Protein AF-A0A229RNH2-F1 (afdb_monomer_lite)

Secondary structure (DSSP, 8-state):
-------PPPPPPHHHHHHHHS-------------S----------TT-PPPPHHHHSHHHHHHHHHTSSPPPTTPPP---PPP---

Sequence (87 aa):
MTDETESGPPQKTVAELLAQHGAQPEGGRRRRRRAADDEDEAPEPTRGRRAPSVSDTAPQANIDRVSGDTPPPPNRPPRRSRPQDSG

Foldseek 3Di:
DDPPPPPDDPDDDPVRVCVVPVDDPPDPDPDDDPDDDPDDDDPDPPPDADDDDPVCVDPVVVVCVVVVVDPHHPPDPDDPDDPDPDD

Radius of gyration: 26.0 Å; chains: 1; bounding box: 72×20×52 Å

pLDDT: mean 70.52, std 14.24, range [46.69, 93.12]

Organism: NCBI:txid589330

Structure (mmCIF, N/CA/C/O backbone):
data_AF-A0A229RNH2-F1
#
_entry.id   AF-A0A229RNH2-F1
#
loop_
_atom_site.group_PDB
_atom_site.id
_atom_site.type_symbol
_atom_site.label_atom_id
_atom_site.label_alt_id
_atom_site.label_comp_id
_atom_site.label_asym_id
_atom_site.label_entity_id
_atom_site.label_seq_id
_atom_site.pdbx_PDB_ins_code
_atom_site.Cartn_x
_atom_site.Cartn_y
_atom_site.Cartn_z
_atom_site.occupancy
_atom_site.B_iso_or_equiv
_atom_site.auth_seq_id
_atom_site.auth_comp_id
_atom_site.auth_asym_id
_atom_site.auth_atom_id
_atom_site.pdbx_PDB_model_num
ATOM 1 N N . MET A 1 1 ? -36.271 -10.689 25.610 1.00 46.69 1 MET A N 1
ATOM 2 C CA . MET A 1 1 ? -35.211 -10.910 24.606 1.00 46.69 1 MET A CA 1
ATOM 3 C C . MET A 1 1 ? -33.906 -10.822 25.366 1.00 46.69 1 MET A C 1
ATOM 5 O O . MET A 1 1 ? -33.732 -9.854 26.089 1.00 46.69 1 MET A O 1
ATOM 9 N N . THR A 1 2 ? -33.109 -11.883 25.366 1.00 50.50 2 THR A N 1
ATOM 10 C CA . THR A 1 2 ? -31.837 -11.955 26.091 1.00 50.50 2 THR A CA 1
ATOM 11 C C . THR A 1 2 ? -30.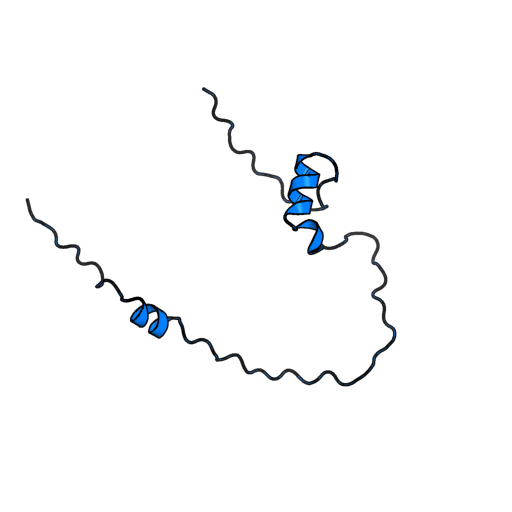777 -11.205 25.296 1.00 50.50 2 THR A C 1
ATOM 13 O O . THR A 1 2 ? -30.448 -11.631 24.191 1.00 50.50 2 THR A O 1
ATOM 16 N N . ASP A 1 3 ? -30.262 -10.103 25.840 1.00 54.84 3 ASP A N 1
ATOM 17 C CA . ASP A 1 3 ? -29.003 -9.519 25.387 1.00 54.84 3 ASP A CA 1
ATOM 18 C C . ASP A 1 3 ? -27.897 -10.516 25.742 1.00 54.84 3 ASP A C 1
ATOM 20 O O . ASP A 1 3 ? -27.388 -10.547 26.863 1.00 54.84 3 ASP A O 1
ATOM 24 N N . GLU A 1 4 ? -27.590 -11.409 24.801 1.00 59.62 4 GLU A N 1
ATOM 25 C CA . GLU A 1 4 ? -26.357 -12.179 24.825 1.00 59.62 4 GLU A CA 1
ATOM 26 C C . GLU A 1 4 ? -25.225 -11.166 24.720 1.00 59.62 4 GLU A C 1
ATOM 28 O O . GLU A 1 4 ? -24.859 -10.708 23.640 1.00 59.62 4 GLU A O 1
ATOM 33 N N . THR A 1 5 ? -24.731 -10.744 25.883 1.00 60.16 5 THR A N 1
ATOM 34 C CA . THR A 1 5 ? -23.511 -9.966 26.004 1.00 60.16 5 THR A CA 1
ATOM 35 C C . THR A 1 5 ? -22.447 -10.717 25.230 1.00 60.16 5 THR A C 1
ATOM 37 O O . THR A 1 5 ? -22.056 -11.811 25.638 1.00 60.16 5 THR A O 1
ATOM 40 N N . GLU A 1 6 ? -22.065 -10.148 24.092 1.00 63.09 6 GLU A N 1
ATOM 41 C CA . GLU A 1 6 ? -20.965 -10.530 23.225 1.00 63.09 6 GLU A CA 1
ATOM 42 C C . GLU A 1 6 ? -19.792 -11.024 24.080 1.00 63.09 6 GLU A C 1
ATOM 44 O O . GLU A 1 6 ? -18.962 -10.251 24.551 1.00 63.09 6 GLU A O 1
ATOM 49 N N . SER A 1 7 ? -19.743 -12.338 24.319 1.00 63.44 7 SER A N 1
ATOM 50 C CA . SER A 1 7 ? -18.662 -13.013 25.042 1.00 63.44 7 SER A CA 1
ATOM 51 C C . SER A 1 7 ? -17.460 -13.158 24.104 1.00 63.44 7 SER A C 1
ATOM 53 O O . SER A 1 7 ? -16.880 -14.235 23.950 1.00 63.44 7 SER A O 1
ATOM 55 N N . GLY A 1 8 ? -17.129 -12.072 23.409 1.00 71.25 8 GLY A N 1
ATOM 56 C CA . GLY A 1 8 ? -15.910 -11.928 22.648 1.00 71.25 8 GLY A CA 1
ATOM 57 C C . GLY A 1 8 ? -14.742 -11.642 23.590 1.00 71.25 8 GLY A C 1
ATOM 58 O O . GLY A 1 8 ? -14.937 -11.160 24.710 1.00 71.25 8 GLY A O 1
ATOM 59 N N . PRO A 1 9 ? -13.504 -11.941 23.167 1.00 77.75 9 PRO A N 1
ATOM 60 C CA . PRO A 1 9 ? -12.336 -11.473 23.895 1.00 77.75 9 PRO A CA 1
ATOM 61 C C . PRO A 1 9 ? -12.420 -9.946 24.075 1.00 77.75 9 PRO A C 1
ATOM 63 O O . PRO A 1 9 ? -12.896 -9.255 23.168 1.00 77.75 9 PRO A O 1
ATOM 66 N N . PRO A 1 10 ? -11.949 -9.406 25.213 1.00 84.44 10 PRO A N 1
ATOM 67 C CA . PRO A 1 10 ? -11.963 -7.968 25.445 1.00 84.44 10 PRO A CA 1
ATOM 68 C C . PRO A 1 10 ? -11.230 -7.244 24.310 1.00 84.44 10 PRO A C 1
ATOM 70 O O . PRO A 1 10 ? -10.204 -7.721 23.810 1.00 84.44 10 PRO A O 1
ATOM 73 N N . GLN A 1 11 ? -11.765 -6.094 23.895 1.00 89.88 11 GLN A N 1
ATOM 74 C CA . GLN A 1 11 ? -11.122 -5.256 22.886 1.00 89.88 11 GLN A CA 1
ATOM 75 C C . GLN A 1 11 ? -9.724 -4.865 23.370 1.00 89.88 11 GLN A C 1
ATOM 77 O O . GLN A 1 11 ? -9.558 -4.366 24.482 1.00 89.88 11 GLN A O 1
ATOM 82 N N . LYS A 1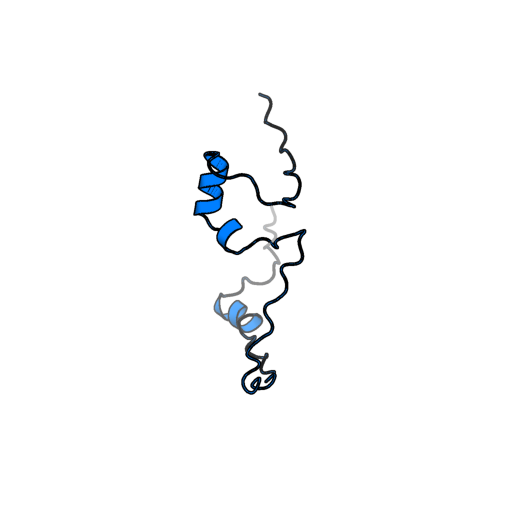 12 ? -8.717 -5.102 22.530 1.00 92.06 12 LYS A N 1
ATOM 83 C CA . LYS A 1 12 ? -7.325 -4.781 22.852 1.00 92.06 12 LYS A CA 1
ATOM 84 C C . LYS A 1 12 ? -7.029 -3.324 22.530 1.00 92.06 12 LYS A C 1
ATOM 86 O O . LYS A 1 12 ? -7.438 -2.817 21.484 1.00 92.06 12 LYS A O 1
ATOM 91 N N . THR A 1 13 ? -6.263 -2.667 23.391 1.00 93.12 13 THR A N 1
ATOM 92 C CA . THR A 1 13 ? -5.753 -1.320 23.110 1.00 93.12 13 THR A CA 1
ATOM 93 C C . THR A 1 13 ? -4.648 -1.363 22.048 1.00 93.12 13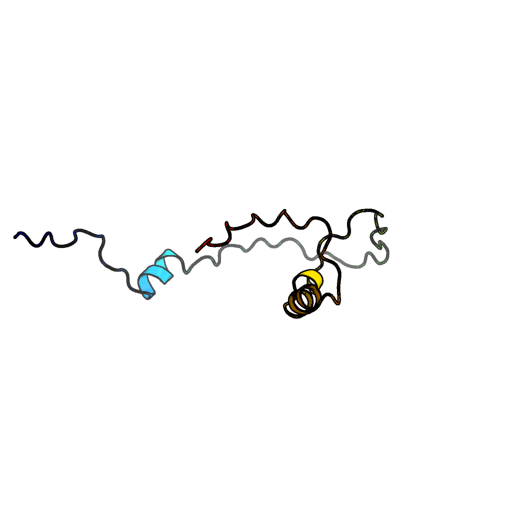 THR A C 1
ATOM 95 O O . THR A 1 13 ? -3.969 -2.376 21.864 1.00 93.12 13 THR A O 1
ATOM 98 N N . VAL A 1 14 ? -4.409 -0.238 21.364 1.00 91.06 14 VAL A N 1
ATOM 99 C CA . VAL A 1 14 ? -3.297 -0.111 20.398 1.00 91.06 14 VAL A CA 1
ATOM 100 C C . VAL A 1 14 ? -1.951 -0.446 21.055 1.00 91.06 14 VAL A C 1
ATOM 102 O O . VAL A 1 14 ? -1.118 -1.111 20.444 1.00 91.06 14 VAL A O 1
ATOM 105 N N . ALA A 1 15 ? -1.757 -0.046 22.317 1.00 91.44 15 ALA A N 1
ATOM 106 C CA . ALA A 1 15 ? -0.553 -0.352 23.085 1.00 91.44 15 ALA A CA 1
ATOM 107 C C . ALA A 1 15 ? -0.365 -1.864 23.301 1.00 91.44 15 ALA A C 1
ATOM 109 O O . ALA A 1 15 ? 0.737 -2.374 23.123 1.00 91.44 15 ALA A O 1
ATOM 110 N N . GLU A 1 16 ? -1.433 -2.598 23.620 1.00 90.00 16 GLU A N 1
ATOM 111 C CA . GLU A 1 16 ? -1.386 -4.057 23.792 1.00 90.00 16 GLU A CA 1
ATOM 112 C C . GLU A 1 16 ? -1.105 -4.793 22.480 1.00 90.00 16 GLU A C 1
ATOM 114 O O . GLU A 1 16 ? -0.379 -5.787 22.472 1.00 90.00 16 GLU A O 1
ATOM 119 N N . LEU A 1 17 ? -1.636 -4.300 21.358 1.00 91.38 17 LEU A N 1
ATOM 120 C CA . LEU A 1 17 ? -1.337 -4.851 20.035 1.00 91.38 17 LEU A CA 1
ATOM 121 C C . LEU A 1 17 ? 0.126 -4.606 19.643 1.00 91.38 17 LEU A C 1
ATOM 123 O O . LEU A 1 17 ? 0.784 -5.512 19.131 1.00 91.38 17 LEU A O 1
ATOM 127 N N . LEU A 1 18 ? 0.665 -3.419 19.936 1.00 89.19 18 LEU A N 1
ATOM 128 C CA . LEU A 1 18 ? 2.088 -3.118 19.754 1.00 89.19 18 LEU A CA 1
ATOM 129 C C . LEU A 1 18 ? 2.978 -3.919 20.715 1.00 89.19 18 LEU A C 1
ATOM 131 O O . LEU A 1 18 ? 4.076 -4.302 20.337 1.00 89.19 18 LEU A O 1
ATOM 135 N N . ALA A 1 19 ? 2.527 -4.244 21.924 1.00 87.12 19 ALA A N 1
ATOM 136 C CA . ALA A 1 19 ? 3.271 -5.136 22.814 1.00 87.12 19 ALA A CA 1
ATOM 137 C C . ALA A 1 19 ? 3.283 -6.590 22.299 1.00 87.12 19 ALA A C 1
ATOM 139 O O . ALA A 1 19 ? 4.297 -7.274 22.410 1.00 87.12 19 ALA A O 1
ATOM 140 N N . GLN A 1 20 ? 2.178 -7.054 21.702 1.00 87.69 20 GLN A N 1
ATOM 141 C CA . GLN A 1 20 ? 2.061 -8.404 21.133 1.00 87.69 20 GLN A CA 1
ATOM 142 C C . GLN A 1 20 ? 2.809 -8.566 19.799 1.00 87.69 20 GLN A C 1
ATOM 144 O O . GLN A 1 20 ? 3.324 -9.647 19.522 1.00 87.69 20 GLN A O 1
ATOM 149 N N . HIS A 1 21 ? 2.865 -7.517 18.969 1.00 86.62 21 HIS A N 1
ATOM 150 C CA . HIS A 1 21 ? 3.353 -7.603 17.582 1.00 86.62 21 HIS A CA 1
ATOM 151 C C . HIS A 1 21 ? 4.426 -6.573 17.206 1.00 86.62 21 HIS A C 1
ATOM 153 O O . HIS A 1 21 ? 5.119 -6.739 16.206 1.00 86.62 21 HIS A O 1
ATOM 159 N N . GLY A 1 22 ? 4.568 -5.500 17.979 1.00 74.25 22 GLY A N 1
ATOM 160 C CA . GLY A 1 22 ? 5.447 -4.362 17.693 1.00 74.25 22 GLY A CA 1
ATOM 161 C C . GLY A 1 22 ? 6.913 -4.575 18.066 1.00 74.25 22 GLY A C 1
ATOM 162 O O . GLY A 1 22 ? 7.721 -3.674 17.857 1.00 74.25 22 GLY A O 1
ATOM 163 N N . ALA A 1 23 ? 7.288 -5.759 18.559 1.00 66.19 23 ALA A N 1
ATOM 164 C CA . ALA A 1 23 ? 8.681 -6.133 18.768 1.00 66.19 23 ALA A CA 1
ATOM 165 C C . ALA A 1 23 ? 9.082 -7.332 17.889 1.00 66.19 23 ALA A C 1
ATOM 167 O O . ALA A 1 23 ? 9.015 -8.492 18.296 1.00 66.19 23 ALA A O 1
ATOM 168 N N . GLN A 1 24 ? 9.580 -7.039 16.687 1.00 65.88 24 GLN A N 1
ATOM 169 C CA . GLN A 1 24 ? 10.595 -7.873 16.035 1.00 65.88 24 GLN A CA 1
ATOM 170 C C . GLN A 1 24 ? 11.834 -7.029 15.688 1.00 65.88 24 GLN A C 1
ATOM 172 O O . GLN A 1 24 ? 12.044 -6.696 14.524 1.00 65.88 24 GLN A O 1
ATOM 177 N N . PRO A 1 25 ? 12.691 -6.684 16.668 1.00 64.56 25 PRO A N 1
ATOM 178 C CA . PRO A 1 25 ? 14.057 -6.251 16.401 1.00 64.56 25 PRO A CA 1
ATOM 179 C C . PRO A 1 25 ? 15.071 -7.416 16.443 1.00 64.56 25 PRO A C 1
ATOM 181 O O . PRO A 1 25 ? 16.251 -7.174 16.668 1.00 64.56 25 PRO A O 1
ATOM 184 N N . GLU A 1 26 ? 14.671 -8.674 16.212 1.00 59.12 26 GLU A N 1
ATOM 185 C CA . GLU A 1 26 ? 15.592 -9.823 16.288 1.00 59.12 26 GLU A CA 1
ATOM 186 C C . GLU A 1 26 ? 15.916 -10.385 14.894 1.00 59.12 26 GLU A C 1
ATOM 188 O O . GLU A 1 26 ? 15.396 -11.400 14.435 1.00 59.12 26 GLU A O 1
ATOM 193 N N . GLY A 1 27 ? 16.805 -9.681 14.196 1.00 52.16 27 GLY A N 1
ATOM 194 C CA . GLY A 1 27 ? 17.337 -10.084 12.895 1.00 52.16 27 GLY A CA 1
ATOM 195 C C . GLY A 1 27 ? 18.795 -9.692 12.686 1.00 52.16 27 GLY A C 1
ATOM 196 O O . GLY A 1 27 ? 19.251 -9.591 11.548 1.00 52.16 27 GLY A O 1
ATOM 197 N N . GLY A 1 28 ? 19.545 -9.479 13.769 1.00 60.34 28 GLY A N 1
ATOM 198 C CA . GLY A 1 28 ? 20.996 -9.356 13.742 1.00 60.34 28 GLY A CA 1
ATOM 199 C C . GLY A 1 28 ? 21.662 -10.647 13.259 1.00 60.34 28 GLY A C 1
ATOM 200 O O . GLY A 1 28 ? 22.201 -11.416 14.046 1.00 60.34 28 GLY A O 1
ATOM 201 N N . ARG A 1 29 ? 21.705 -10.876 11.943 1.00 52.91 29 ARG A N 1
ATOM 202 C CA . ARG A 1 29 ? 22.677 -11.779 11.314 1.00 52.91 29 ARG A CA 1
ATOM 203 C C . ARG A 1 29 ? 23.575 -10.979 10.387 1.00 52.91 29 ARG A C 1
ATOM 205 O O . ARG A 1 29 ? 23.328 -10.819 9.198 1.00 52.91 29 ARG A O 1
ATOM 212 N N . ARG A 1 30 ? 24.675 -10.535 10.994 1.00 62.19 30 ARG A N 1
ATOM 213 C CA . ARG A 1 30 ? 25.920 -10.058 10.389 1.00 62.19 30 ARG A CA 1
ATOM 214 C C . ARG A 1 30 ? 26.373 -11.000 9.264 1.00 62.19 30 ARG A C 1
ATOM 216 O O . ARG A 1 30 ? 27.159 -11.915 9.501 1.00 62.19 30 ARG A O 1
ATOM 223 N N . ARG A 1 31 ? 25.924 -10.805 8.025 1.00 62.47 31 ARG A N 1
ATOM 224 C CA . ARG A 1 31 ? 26.560 -11.453 6.871 1.00 62.47 31 ARG A CA 1
ATOM 225 C C . ARG A 1 31 ? 27.544 -10.477 6.260 1.00 62.47 31 ARG A C 1
ATOM 227 O O . ARG A 1 31 ? 27.197 -9.690 5.398 1.00 62.47 31 ARG A O 1
ATOM 234 N N . ARG A 1 32 ? 28.752 -10.568 6.829 1.00 60.59 32 ARG A N 1
ATOM 235 C CA . ARG A 1 32 ? 30.067 -10.307 6.239 1.00 60.59 32 ARG A CA 1
ATOM 236 C C . ARG A 1 32 ? 30.093 -9.141 5.253 1.00 60.59 32 ARG A C 1
ATOM 238 O O . ARG A 1 32 ? 29.640 -9.281 4.125 1.00 60.59 32 ARG A O 1
ATOM 245 N N . ARG A 1 33 ? 30.728 -8.047 5.694 1.00 58.50 33 ARG A N 1
ATOM 246 C CA . ARG A 1 33 ? 31.453 -7.100 4.836 1.00 58.50 33 ARG A CA 1
ATOM 247 C C . ARG A 1 33 ? 31.973 -7.872 3.616 1.00 58.50 33 ARG A C 1
ATOM 249 O O . ARG A 1 33 ? 32.872 -8.695 3.786 1.00 58.50 33 ARG A O 1
ATOM 256 N N . ARG A 1 34 ? 31.345 -7.708 2.447 1.00 61.88 34 ARG A N 1
ATOM 257 C CA . ARG A 1 34 ? 31.960 -8.158 1.201 1.00 61.88 34 ARG A CA 1
ATOM 258 C C . ARG A 1 34 ? 33.124 -7.203 1.017 1.00 61.88 34 ARG A C 1
ATOM 260 O O . ARG A 1 34 ? 32.925 -5.999 0.888 1.00 61.88 34 ARG A O 1
ATOM 267 N N . ALA A 1 35 ? 34.311 -7.750 1.248 1.00 51.94 35 ALA A N 1
ATOM 268 C CA . ALA A 1 35 ? 35.548 -7.106 0.883 1.00 51.94 35 ALA A CA 1
ATOM 269 C C . ALA A 1 35 ? 35.467 -6.733 -0.601 1.00 51.94 35 ALA A C 1
ATOM 271 O O . ALA A 1 35 ? 34.870 -7.495 -1.355 1.00 51.94 35 ALA A O 1
ATOM 272 N N . ALA A 1 36 ? 35.991 -5.542 -0.892 1.00 49.06 36 ALA A N 1
ATOM 273 C CA . ALA A 1 36 ? 36.743 -5.132 -2.075 1.00 49.06 36 ALA A CA 1
ATOM 274 C C . ALA A 1 36 ? 36.380 -5.746 -3.436 1.00 49.06 36 ALA A C 1
ATOM 276 O O . ALA A 1 36 ? 36.310 -6.959 -3.562 1.00 49.06 36 ALA A O 1
ATOM 277 N N . ASP A 1 37 ? 36.255 -4.860 -4.428 1.00 52.16 37 ASP A N 1
ATOM 278 C CA . ASP A 1 37 ? 36.679 -5.071 -5.818 1.00 52.16 37 ASP A CA 1
ATOM 279 C C . ASP A 1 37 ? 36.632 -6.508 -6.332 1.00 52.16 37 ASP A C 1
ATOM 281 O O . ASP A 1 37 ? 37.595 -7.255 -6.203 1.00 52.16 37 ASP A O 1
ATOM 285 N N . ASP A 1 38 ? 35.540 -6.836 -7.010 1.00 50.88 38 ASP A N 1
ATOM 286 C CA . ASP A 1 38 ? 35.668 -7.459 -8.321 1.00 50.88 38 ASP A CA 1
ATOM 287 C C . ASP A 1 38 ? 35.027 -6.459 -9.290 1.00 50.88 38 ASP A C 1
ATOM 289 O O . ASP A 1 38 ? 33.812 -6.439 -9.515 1.00 50.88 38 ASP A O 1
ATOM 293 N N . GLU A 1 39 ? 35.854 -5.516 -9.744 1.00 55.47 39 GLU A N 1
ATOM 294 C CA . GLU A 1 39 ? 35.670 -4.898 -11.052 1.00 55.47 39 GLU A CA 1
ATOM 295 C C . GLU A 1 39 ? 35.612 -6.044 -12.084 1.00 55.47 39 GLU A C 1
ATOM 297 O O . GLU A 1 39 ? 36.376 -6.999 -11.991 1.00 55.47 39 GLU A O 1
ATOM 302 N N . ASP A 1 40 ? 34.687 -5.949 -13.040 1.00 58.00 40 ASP A N 1
ATOM 303 C CA . ASP A 1 40 ? 34.526 -6.861 -14.183 1.00 58.00 40 ASP A CA 1
ATOM 304 C C . ASP A 1 40 ? 33.867 -8.233 -13.950 1.00 58.00 40 ASP A C 1
ATOM 306 O O . ASP A 1 40 ? 34.436 -9.282 -14.222 1.00 58.00 40 ASP A O 1
ATOM 310 N N . GLU A 1 41 ? 32.562 -8.233 -13.666 1.00 52.31 41 GLU A N 1
ATOM 311 C CA . GLU A 1 41 ? 31.682 -9.202 -14.338 1.00 52.31 41 GLU A CA 1
ATOM 312 C C . GLU A 1 41 ? 30.315 -8.554 -14.594 1.00 52.31 41 GLU A C 1
ATOM 314 O O . GLU A 1 41 ? 29.377 -8.621 -13.794 1.00 52.31 41 GLU A O 1
ATOM 319 N N . ALA A 1 42 ? 30.203 -7.861 -15.730 1.00 59.47 42 ALA A N 1
ATOM 320 C CA . ALA A 1 42 ? 28.900 -7.511 -16.272 1.00 59.47 42 ALA A CA 1
ATOM 321 C C . ALA A 1 42 ? 28.099 -8.812 -16.455 1.00 59.47 42 ALA A C 1
ATOM 323 O O . ALA A 1 42 ? 28.604 -9.733 -17.099 1.00 59.47 42 ALA A O 1
ATOM 324 N N . PRO A 1 43 ? 26.859 -8.934 -15.943 1.00 54.16 43 PRO A N 1
ATOM 325 C CA . PRO A 1 43 ? 26.039 -10.071 -16.311 1.00 54.16 43 PRO A CA 1
ATOM 326 C C . PRO A 1 43 ? 25.760 -9.963 -17.811 1.00 54.16 43 PRO A C 1
ATOM 328 O O . PRO A 1 43 ? 25.010 -9.086 -18.247 1.00 54.16 43 PRO A O 1
ATOM 331 N N . GLU A 1 44 ? 26.388 -10.850 -18.587 1.00 57.38 44 GLU A N 1
ATOM 332 C CA . GLU A 1 44 ? 26.014 -11.180 -19.961 1.00 57.38 44 GLU A CA 1
ATOM 333 C C . GLU A 1 44 ? 24.482 -11.097 -20.082 1.00 57.38 44 GLU A C 1
ATOM 335 O O . GLU A 1 44 ? 23.770 -11.799 -19.344 1.00 57.38 44 GLU A O 1
ATOM 340 N N . PRO A 1 45 ? 23.922 -10.227 -20.947 1.00 50.62 45 PRO A N 1
ATOM 341 C CA . PRO A 1 45 ? 22.485 -10.132 -21.095 1.00 50.62 45 PRO A CA 1
ATOM 342 C C . PRO A 1 45 ? 22.015 -11.416 -21.768 1.00 50.62 45 PRO A C 1
ATOM 344 O O . PRO A 1 45 ? 22.002 -11.537 -22.994 1.00 50.62 45 PRO A O 1
ATOM 347 N N . THR A 1 46 ? 21.624 -12.391 -20.947 1.00 54.03 46 THR A N 1
ATOM 348 C CA . THR A 1 46 ? 20.924 -13.589 -21.394 1.00 54.03 46 THR A CA 1
ATOM 349 C C . THR A 1 46 ? 19.707 -13.137 -22.198 1.00 54.03 46 THR A C 1
ATOM 351 O O . THR A 1 46 ? 18.704 -12.636 -21.683 1.00 54.03 46 THR A O 1
ATOM 354 N N . ARG A 1 47 ? 19.839 -13.231 -23.523 1.00 61.06 47 ARG A N 1
ATOM 355 C CA . ARG A 1 47 ? 18.788 -12.907 -24.481 1.00 61.06 47 ARG A CA 1
ATOM 356 C C . ARG A 1 47 ? 17.600 -13.811 -24.169 1.00 61.06 47 ARG A C 1
ATOM 358 O O . ARG A 1 47 ? 17.655 -15.009 -24.426 1.00 61.06 47 ARG A O 1
ATOM 365 N N . GLY A 1 48 ? 16.526 -13.255 -23.613 1.00 59.25 48 GLY A N 1
ATOM 366 C CA . GLY A 1 48 ? 15.257 -13.977 -23.583 1.00 59.25 48 GLY A CA 1
ATOM 367 C C . GLY A 1 48 ? 14.181 -13.458 -22.645 1.00 59.25 48 GLY A C 1
ATO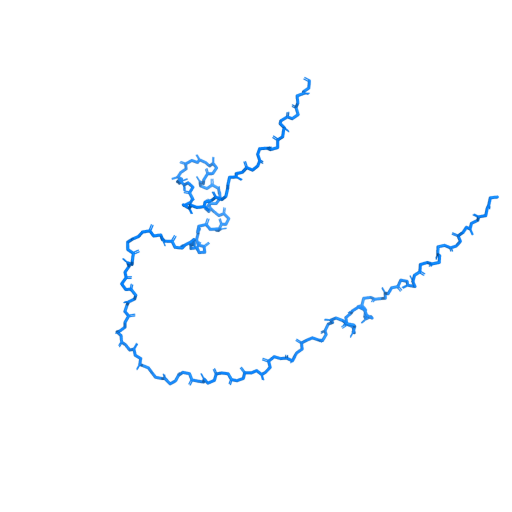M 368 O O . GLY A 1 48 ? 13.022 -13.431 -23.045 1.00 59.25 48 GLY A O 1
ATOM 369 N N . ARG A 1 49 ? 14.494 -13.048 -21.412 1.00 60.03 49 ARG A N 1
ATOM 370 C CA . ARG A 1 49 ? 13.459 -12.585 -20.466 1.00 60.03 49 ARG A CA 1
ATOM 371 C C . ARG A 1 49 ? 14.027 -11.529 -19.528 1.00 60.03 49 ARG A C 1
ATOM 373 O O . ARG A 1 49 ? 14.533 -11.855 -18.460 1.00 60.03 49 ARG A O 1
ATOM 380 N N . ARG A 1 50 ? 13.917 -10.254 -19.920 1.00 67.94 50 ARG A N 1
ATOM 381 C CA . ARG A 1 50 ? 14.138 -9.133 -18.996 1.00 67.94 50 ARG A CA 1
ATOM 382 C C . ARG A 1 50 ? 13.152 -9.302 -17.839 1.00 67.94 50 ARG A C 1
ATOM 384 O O . ARG A 1 50 ? 11.942 -9.312 -18.066 1.00 67.94 50 ARG A O 1
ATOM 391 N N . ALA A 1 51 ? 13.668 -9.505 -16.629 1.00 68.44 51 ALA A N 1
ATOM 392 C CA . ALA A 1 51 ? 12.844 -9.489 -15.428 1.00 68.44 51 ALA A CA 1
ATOM 393 C C . ALA A 1 51 ? 12.105 -8.138 -15.351 1.00 68.44 51 ALA A C 1
ATOM 395 O O . ALA A 1 51 ? 12.684 -7.130 -15.770 1.00 68.44 51 ALA A O 1
ATOM 396 N N . PRO A 1 52 ? 10.855 -8.092 -14.850 1.00 71.69 52 PRO A N 1
ATOM 397 C CA . PRO A 1 52 ? 10.142 -6.833 -14.677 1.00 71.69 52 PRO A CA 1
ATOM 398 C C . PRO A 1 52 ? 11.001 -5.877 -13.849 1.00 71.69 52 PRO A C 1
ATOM 400 O O . PRO A 1 52 ? 11.378 -6.184 -12.718 1.00 71.69 52 PRO A O 1
ATOM 403 N N . SER A 1 53 ? 11.357 -4.744 -14.443 1.00 77.38 53 SER A N 1
ATOM 404 C CA . SER A 1 53 ? 12.119 -3.699 -13.774 1.00 77.38 53 SER A CA 1
ATOM 405 C C . SER A 1 53 ? 11.191 -2.853 -12.905 1.00 77.38 53 SER A C 1
ATOM 407 O O . SER A 1 53 ? 9.989 -2.772 -13.156 1.00 77.38 53 SER A O 1
ATOM 409 N N . VAL A 1 54 ? 11.743 -2.181 -11.891 1.00 76.00 54 VAL A N 1
ATOM 410 C CA . VAL A 1 54 ? 10.969 -1.283 -11.012 1.00 76.00 54 VAL A CA 1
ATOM 411 C C . VAL A 1 54 ? 10.201 -0.237 -11.833 1.00 76.00 54 VAL A C 1
ATOM 413 O O . VAL A 1 54 ? 9.033 0.037 -11.554 1.00 76.00 54 VAL A O 1
ATOM 416 N N . SER A 1 55 ? 10.816 0.262 -12.909 1.00 82.12 55 SER A N 1
ATOM 417 C CA . SER A 1 55 ? 10.214 1.192 -13.866 1.00 82.12 55 SER A CA 1
ATOM 418 C C . SER A 1 55 ? 8.951 0.646 -14.537 1.00 82.12 55 SER A C 1
ATOM 420 O O . SER A 1 55 ? 8.013 1.407 -14.743 1.00 82.12 55 SER A O 1
ATOM 422 N N . ASP A 1 56 ? 8.864 -0.663 -14.798 1.00 81.25 56 ASP A N 1
ATOM 423 C CA . ASP A 1 56 ? 7.696 -1.285 -15.447 1.00 81.25 56 ASP A CA 1
ATOM 424 C C . ASP A 1 56 ? 6.456 -1.296 -14.527 1.00 81.25 56 ASP A C 1
ATOM 426 O O . ASP A 1 56 ? 5.316 -1.417 -14.986 1.00 81.25 56 ASP A O 1
ATOM 430 N N . THR A 1 57 ? 6.674 -1.149 -13.215 1.00 82.12 57 THR A N 1
ATOM 431 C CA . THR A 1 57 ? 5.625 -1.122 -12.180 1.00 82.12 57 THR A CA 1
ATOM 432 C C . THR A 1 57 ? 5.337 0.270 -11.617 1.00 82.12 57 THR A C 1
ATOM 434 O O . THR A 1 57 ? 4.418 0.418 -10.810 1.00 82.12 57 THR A O 1
ATOM 437 N N . ALA A 1 58 ? 6.078 1.295 -12.048 1.00 89.00 58 ALA A N 1
ATOM 438 C CA . ALA A 1 58 ? 5.891 2.663 -11.579 1.00 89.00 58 ALA A CA 1
ATOM 439 C C . ALA A 1 58 ? 4.492 3.212 -11.946 1.00 89.00 58 ALA A C 1
ATOM 441 O O . ALA A 1 58 ? 3.908 2.788 -12.949 1.00 89.00 58 ALA A O 1
ATOM 442 N N . PRO A 1 59 ? 3.942 4.183 -11.186 1.00 90.50 59 PRO A N 1
ATOM 443 C CA . PRO A 1 59 ? 2.639 4.785 -11.483 1.00 90.50 59 PRO A CA 1
ATOM 444 C C . PRO A 1 59 ? 2.529 5.304 -12.921 1.00 90.50 59 PRO A C 1
ATOM 446 O O . PRO A 1 59 ? 1.558 4.981 -13.603 1.00 90.50 59 PRO A O 1
ATOM 449 N N . GLN A 1 60 ? 3.562 6.003 -13.404 1.00 91.56 60 GLN A N 1
ATOM 450 C CA . GLN A 1 60 ? 3.611 6.535 -14.768 1.00 91.56 60 GLN A CA 1
ATOM 451 C C . GLN A 1 60 ? 3.524 5.427 -15.825 1.00 91.56 60 GLN A C 1
ATOM 453 O O . GLN A 1 60 ? 2.711 5.509 -16.736 1.00 91.56 60 GLN A O 1
ATOM 458 N N . ALA A 1 61 ? 4.237 4.314 -15.627 1.00 89.19 61 ALA A N 1
ATOM 459 C CA . ALA A 1 61 ? 4.192 3.181 -16.548 1.00 89.19 61 ALA A CA 1
ATOM 460 C C . ALA A 1 61 ? 2.803 2.524 -16.637 1.00 89.19 61 ALA A C 1
ATOM 462 O O . ALA A 1 61 ? 2.513 1.829 -17.608 1.00 89.19 61 ALA A O 1
ATOM 463 N N . ASN A 1 62 ? 1.930 2.683 -15.633 1.00 86.81 62 ASN A N 1
ATOM 464 C CA . ASN A 1 62 ? 0.533 2.255 -15.750 1.00 86.81 62 ASN A CA 1
ATOM 465 C C . ASN A 1 62 ? -0.286 3.227 -16.610 1.00 86.81 62 ASN A C 1
ATOM 467 O O . ASN A 1 62 ? -1.104 2.760 -17.400 1.00 86.81 62 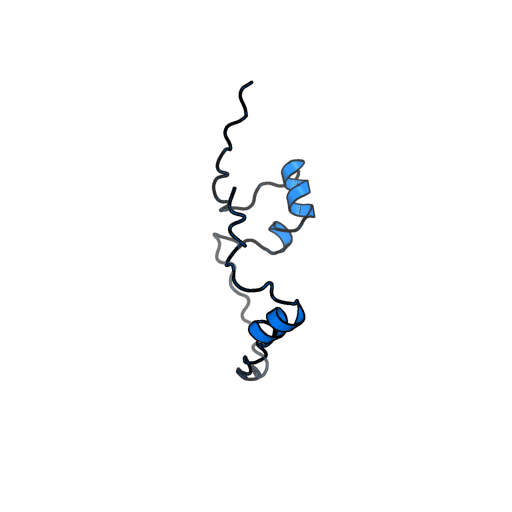ASN A O 1
ATOM 471 N N . ILE A 1 63 ? -0.065 4.537 -16.459 1.00 90.50 63 ILE A N 1
ATOM 472 C CA . ILE A 1 63 ? -0.736 5.587 -17.240 1.00 90.50 63 ILE A CA 1
ATOM 473 C C . ILE A 1 63 ? -0.402 5.405 -18.718 1.00 90.50 63 ILE A C 1
ATOM 475 O O . ILE A 1 63 ? -1.314 5.234 -19.518 1.00 90.50 63 ILE A O 1
ATOM 479 N N . ASP A 1 64 ? 0.882 5.298 -19.054 1.00 91.69 64 ASP A N 1
ATOM 480 C CA . ASP A 1 64 ? 1.347 5.150 -20.436 1.00 91.69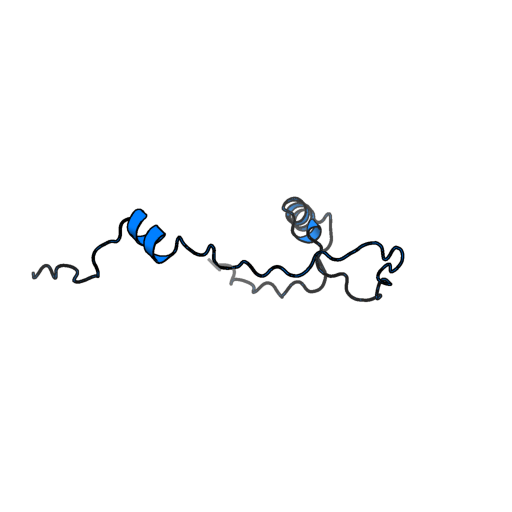 64 ASP A CA 1
ATOM 481 C C . ASP A 1 64 ? 0.742 3.898 -21.105 1.00 91.69 64 ASP A C 1
ATOM 483 O O . ASP A 1 64 ? 0.387 3.911 -22.280 1.00 91.69 64 ASP A O 1
ATOM 487 N N . ARG A 1 65 ? 0.538 2.812 -20.346 1.00 87.44 65 ARG A N 1
ATOM 488 C CA . ARG A 1 65 ? -0.120 1.587 -20.841 1.00 87.44 65 ARG A CA 1
ATOM 489 C C . ARG A 1 65 ? -1.624 1.737 -21.060 1.00 87.44 65 ARG A C 1
ATOM 491 O O . ARG A 1 65 ? -2.174 1.050 -21.914 1.00 87.44 65 ARG A O 1
ATOM 498 N N . VAL A 1 66 ? -2.299 2.561 -20.260 1.00 88.06 66 VAL A N 1
ATOM 499 C CA . VAL A 1 66 ? -3.737 2.842 -20.419 1.00 88.06 66 VAL A CA 1
ATOM 500 C C . VAL A 1 66 ? -3.964 3.828 -21.563 1.00 88.06 66 VAL A C 1
ATOM 502 O O . VAL A 1 66 ? -4.916 3.653 -22.317 1.00 88.06 66 VAL A O 1
ATOM 505 N N . SER A 1 67 ? -3.067 4.801 -21.726 1.00 91.12 67 SER A N 1
ATOM 506 C CA . SER A 1 67 ? -3.046 5.735 -22.856 1.00 91.12 67 SER A CA 1
ATOM 507 C C . SER A 1 67 ? -2.660 5.063 -24.178 1.00 91.12 67 SER A C 1
ATOM 509 O O . SER A 1 67 ? -3.021 5.560 -25.239 1.00 91.12 67 SER A O 1
ATOM 511 N N . GLY A 1 68 ? -1.975 3.914 -24.125 1.00 86.38 68 GLY A N 1
ATOM 512 C CA . GLY A 1 68 ? -1.531 3.164 -25.305 1.00 86.38 68 GLY A CA 1
ATOM 513 C C . GLY A 1 68 ? -0.139 3.552 -25.811 1.00 86.38 68 GLY A C 1
ATOM 514 O O . GLY A 1 68 ? 0.282 3.066 -26.857 1.00 86.38 68 GLY A O 1
ATOM 515 N N . ASP A 1 69 ? 0.592 4.371 -25.057 1.00 87.00 69 ASP A N 1
ATOM 516 C CA . ASP A 1 69 ? 1.930 4.858 -25.403 1.00 87.00 69 ASP A CA 1
ATOM 517 C C . ASP A 1 69 ? 3.012 3.782 -25.245 1.00 87.00 69 ASP A C 1
ATOM 519 O O . ASP A 1 69 ? 4.060 3.846 -25.888 1.00 87.00 69 ASP A O 1
ATOM 523 N N . THR A 1 70 ? 2.781 2.772 -24.397 1.00 79.88 70 THR A N 1
ATOM 524 C CA . THR A 1 70 ? 3.732 1.671 -24.190 1.00 79.88 70 THR A CA 1
ATOM 525 C C . THR A 1 70 ? 3.052 0.299 -24.146 1.00 79.88 70 THR A C 1
ATOM 527 O O . THR A 1 70 ? 1.967 0.147 -23.574 1.00 79.88 70 THR A O 1
ATOM 530 N N . PRO A 1 71 ? 3.674 -0.743 -24.733 1.00 81.50 71 PRO A N 1
ATOM 531 C CA . PRO A 1 71 ? 3.133 -2.097 -24.700 1.00 81.50 71 PRO A CA 1
ATOM 532 C C . PRO A 1 71 ? 3.201 -2.708 -23.286 1.00 81.50 71 PRO A C 1
ATOM 534 O O . PRO A 1 71 ? 4.050 -2.334 -22.472 1.00 81.50 71 PRO A O 1
ATOM 537 N N . PRO A 1 72 ? 2.327 -3.680 -22.958 1.00 78.12 72 PRO A N 1
ATOM 538 C CA . PRO A 1 72 ? 2.347 -4.344 -21.659 1.00 78.12 72 PRO A CA 1
ATOM 539 C C . PRO A 1 72 ? 3.634 -5.166 -21.454 1.00 78.12 72 PRO A C 1
ATOM 541 O O . PRO A 1 72 ? 4.146 -5.751 -22.410 1.00 78.12 72 PRO A O 1
ATOM 544 N N . PRO A 1 73 ? 4.134 -5.281 -20.207 1.00 79.75 73 PRO A N 1
ATOM 545 C CA . PRO A 1 73 ? 5.341 -6.049 -19.934 1.00 79.75 73 PRO A CA 1
ATOM 546 C C . PRO A 1 73 ? 5.137 -7.549 -20.222 1.00 79.75 73 PRO A C 1
ATOM 548 O O . PRO A 1 73 ? 4.036 -8.080 -20.005 1.00 79.75 73 PRO A O 1
ATOM 551 N N . PRO A 1 74 ? 6.193 -8.257 -20.669 1.00 71.31 74 PRO A N 1
ATOM 552 C CA . PRO A 1 74 ? 6.136 -9.693 -20.917 1.00 71.31 74 PRO A CA 1
ATOM 553 C C . PRO A 1 74 ? 5.857 -10.469 -19.615 1.00 71.31 74 PRO A C 1
ATOM 555 O O . PRO A 1 74 ? 6.323 -10.095 -18.542 1.00 71.31 74 PRO A O 1
ATOM 558 N N . ASN A 1 75 ? 5.106 -11.573 -19.712 1.00 70.25 75 ASN A N 1
ATOM 559 C CA . ASN A 1 75 ? 4.653 -12.431 -18.596 1.00 70.25 75 ASN A CA 1
ATOM 560 C C . ASN A 1 75 ? 3.630 -11.814 -17.625 1.00 70.25 75 ASN A C 1
ATOM 562 O O . ASN A 1 75 ? 3.503 -12.276 -16.489 1.00 70.25 75 ASN A O 1
ATOM 566 N N . ARG A 1 76 ? 2.851 -10.810 -18.043 1.00 70.44 76 ARG A N 1
ATOM 567 C CA . ARG A 1 76 ? 1.698 -10.390 -17.238 1.00 70.44 76 ARG A CA 1
ATOM 568 C C . ARG A 1 76 ? 0.698 -11.557 -17.117 1.00 70.44 76 ARG A C 1
ATOM 570 O O . ARG A 1 76 ? 0.277 -12.076 -18.152 1.00 70.44 76 ARG A O 1
ATOM 577 N N . PRO A 1 77 ? 0.274 -11.956 -15.902 1.00 72.88 77 PRO A N 1
ATOM 578 C CA . PRO A 1 77 ? -0.741 -12.991 -15.750 1.00 72.88 77 PRO A CA 1
ATOM 579 C C . PRO A 1 77 ? -2.051 -12.551 -16.425 1.00 72.88 77 PRO A C 1
ATOM 581 O O . PRO A 1 77 ? -2.362 -11.349 -16.428 1.00 72.88 77 PRO A O 1
ATOM 584 N N . PRO A 1 78 ? -2.825 -13.491 -17.000 1.00 71.88 78 PRO A N 1
ATOM 585 C CA . PRO A 1 78 ? -4.078 -13.167 -17.662 1.00 71.88 78 PRO A CA 1
ATOM 586 C C . PRO A 1 78 ? -4.996 -12.444 -16.677 1.00 71.88 78 PRO A C 1
ATOM 588 O O . PRO A 1 78 ? -5.246 -12.913 -15.563 1.00 71.88 78 PRO A O 1
ATOM 591 N N . ARG A 1 79 ? -5.486 -11.265 -17.076 1.00 69.19 79 ARG A N 1
ATOM 592 C CA . ARG A 1 79 ? -6.500 -10.558 -16.298 1.00 69.19 79 ARG A CA 1
ATOM 593 C C . ARG A 1 79 ? -7.748 -11.427 -16.288 1.00 69.19 79 ARG A C 1
ATOM 595 O O . ARG A 1 79 ? -8.354 -11.634 -17.332 1.00 69.19 79 ARG A O 1
ATOM 602 N N . ARG A 1 80 ? -8.126 -11.924 -15.110 1.00 64.38 80 ARG A N 1
ATOM 603 C CA . ARG A 1 80 ? -9.418 -12.577 -14.901 1.00 64.38 80 ARG A CA 1
ATOM 604 C C . ARG A 1 80 ? -10.488 -11.539 -15.243 1.00 64.38 80 ARG A C 1
ATOM 606 O O . ARG A 1 80 ? -10.630 -10.547 -14.529 1.00 64.38 80 ARG A O 1
ATOM 613 N N . SER A 1 81 ? -11.153 -11.709 -16.381 1.00 60.97 81 SER A N 1
ATOM 614 C CA . SER A 1 81 ? -12.278 -10.872 -16.784 1.00 60.97 81 SER A CA 1
ATOM 615 C C . SER A 1 81 ? -13.336 -10.965 -15.689 1.00 60.97 81 SER A C 1
ATOM 617 O O . SER A 1 81 ? -13.877 -12.043 -15.443 1.00 60.97 81 SER A O 1
ATOM 619 N N . ARG A 1 82 ? -13.591 -9.858 -14.982 1.00 63.44 82 ARG A N 1
ATOM 620 C CA . ARG A 1 82 ? -14.813 -9.750 -14.182 1.00 63.44 82 ARG A CA 1
ATOM 621 C C . ARG A 1 82 ? -15.988 -9.821 -15.164 1.00 63.44 82 ARG A C 1
ATOM 623 O O . ARG A 1 82 ? -15.873 -9.203 -16.226 1.00 63.44 82 ARG A O 1
ATOM 630 N N . PRO A 1 83 ? -17.064 -10.570 -14.866 1.00 57.69 83 PRO A N 1
ATOM 631 C CA . PRO A 1 83 ? -18.282 -10.483 -15.653 1.00 57.69 83 PRO A CA 1
ATOM 632 C C . PRO A 1 83 ? -18.686 -9.013 -15.680 1.00 57.69 83 PRO A C 1
ATOM 634 O O . PRO A 1 83 ? -18.766 -8.374 -14.632 1.00 57.69 83 PRO A O 1
ATOM 637 N N . GLN A 1 84 ? -18.804 -8.466 -16.882 1.00 59.12 84 GLN A N 1
ATOM 638 C CA . GLN A 1 84 ? -19.364 -7.142 -17.090 1.00 59.12 84 GLN A CA 1
ATOM 639 C C . GLN A 1 84 ? -20.822 -7.272 -16.629 1.00 59.12 84 GLN A C 1
ATOM 641 O O . GLN A 1 84 ? -21.526 -8.145 -17.145 1.00 59.12 84 GLN A O 1
ATOM 646 N N . ASP A 1 85 ? -21.234 -6.493 -15.626 1.00 58.34 85 ASP A N 1
ATOM 647 C CA . ASP A 1 85 ? -22.640 -6.344 -15.243 1.00 58.34 85 ASP A CA 1
ATOM 648 C C . ASP A 1 85 ? -23.468 -6.155 -16.519 1.00 58.34 85 ASP A C 1
ATOM 650 O O . ASP A 1 85 ? -23.302 -5.174 -17.246 1.00 58.34 85 ASP A O 1
ATOM 654 N N . SER A 1 86 ? -24.285 -7.156 -16.840 1.00 52.41 86 SER A N 1
ATOM 655 C CA . SER A 1 86 ? -25.286 -7.066 -17.895 1.00 52.41 86 SER A CA 1
ATOM 656 C C . SER A 1 86 ? -26.556 -6.593 -17.207 1.00 52.41 86 SER A C 1
ATOM 658 O O . SER A 1 86 ? -27.137 -7.347 -16.426 1.00 52.41 86 SER A O 1
ATOM 660 N N . GLY A 1 87 ? -26.889 -5.319 -17.419 1.00 49.34 87 GLY A N 1
ATOM 661 C CA . GLY A 1 87 ? -28.187 -4.748 -17.060 1.00 49.34 87 GLY A CA 1
ATOM 662 C C . GLY A 1 87 ? -29.310 -5.271 -17.942 1.00 49.34 87 GLY A C 1
ATOM 663 O O . GLY A 1 87 ? -29.009 -5.767 -19.054 1.00 49.34 87 GLY A O 1
#